Protein AF-A0A7S3W3M0-F1 (afdb_monomer_lite)

Radius of gyration: 30.71 Å; chains: 1; bounding box: 66×47×76 Å

InterPro domains:
  IPR015590 Aldehyde dehydrogenase domain [PF00171] (8-107)
  IPR016161 Aldehyde/histidinol dehydrogenase [SSF53720] (7-113)
  IPR016162 Aldehyde dehydrogenase, N-terminal [G3DSA:3.40.605.10] (88-100)
  IPR016163 Aldehyde dehydrogenase, C-terminal [G3DSA:3.40.309.10] (8-87)

Sequence (181 aa):
LNSALLKTRLLRDEVFGPVITIIPFDDDNELVRIANNCDFALGANIFGSPPHVRAVGKRIASGFLSHNDFATTYLCQSLPMGGVKMSGFGKFAGIEGLRALCVTKAVVEDLPAWYLNMNTFIRTSIPPPICYPLSDSAFSFVRGTLRLFHGYSWADRFTGISDLLSAIASPKRKQAEKKLQ

Foldseek 3Di:
DDPVVLPDCVQAPDPPDPDDDDDDDDDLVRVLVSQQSHQWAQEEEEEDDPVVCVVSVVSHQHQYYYYNDDCVLVVPQQHWGFTDGVRDDQTDGHPRNVVVPDDDDDDDDDDDPVVVPDPPPDDPPDPPCCPPVHFPLVVLLVCLVCQLPPNPDPVSNVVSVVSNVVSNVDDGDPDPPDDDD

pLDDT: mean 84.78, std 14.46, range [36.22, 98.06]

Organism: NCBI:txid141414

Secondary structure (DSSP, 8-state):
--TTGGGSGGGTS---SS-------SSHHHHHHHHHTSSEESEEEE-S-HHHHHHHHTTS--SEEEESSSSHHHH-TTS-B--EETT-S--BSHHHHHHHTS-------PPPTTTTT---S------TTTSSSPPTTHHHHHHHHHHHHH-SSHHHHHHHHHHHHHHHHSPPP-----S--

Structure (mmCIF, N/CA/C/O backbone):
data_AF-A0A7S3W3M0-F1
#
_entry.id   AF-A0A7S3W3M0-F1
#
loop_
_atom_site.group_PDB
_atom_site.id
_atom_site.type_symbol
_atom_site.label_atom_id
_atom_site.label_alt_id
_atom_site.label_comp_id
_atom_site.label_asym_id
_atom_site.label_entity_id
_atom_site.label_seq_id
_atom_site.pdbx_PDB_ins_code
_atom_site.Cartn_x
_atom_site.Cartn_y
_atom_site.Cartn_z
_atom_site.occupancy
_atom_site.B_iso_or_equiv
_atom_site.auth_seq_id
_atom_site.auth_comp_id
_atom_site.auth_asym_id
_atom_site.auth_atom_id
_atom_site.pdbx_PDB_model_num
ATOM 1 N N . LEU A 1 1 ? -14.406 -13.695 18.024 1.00 61.22 1 LEU A N 1
ATOM 2 C CA . LEU A 1 1 ? -15.613 -13.550 17.154 1.00 61.22 1 LEU A CA 1
ATOM 3 C C . LEU A 1 1 ? -16.008 -14.803 16.368 1.00 61.22 1 LEU A C 1
ATOM 5 O O . LEU A 1 1 ? -15.156 -15.479 15.802 1.00 61.22 1 LEU A O 1
ATOM 9 N N . ASN A 1 2 ? -17.322 -15.023 16.205 1.00 71.19 2 ASN A N 1
ATOM 10 C CA . ASN A 1 2 ? -17.880 -16.039 15.301 1.00 71.19 2 ASN A CA 1
ATOM 11 C C . ASN A 1 2 ? -17.583 -15.731 13.822 1.00 71.19 2 ASN A C 1
ATOM 13 O O . ASN A 1 2 ? -17.846 -14.630 13.338 1.00 71.19 2 ASN A O 1
ATOM 17 N N . SER A 1 3 ? -17.128 -16.742 13.076 1.00 69.56 3 SER A N 1
ATOM 18 C CA . SER A 1 3 ? -16.835 -16.653 11.634 1.00 69.56 3 SER A CA 1
ATOM 19 C C . SER A 1 3 ? -18.038 -16.228 10.781 1.00 69.56 3 SER A C 1
ATOM 21 O O . SER A 1 3 ? -17.860 -15.678 9.697 1.00 69.56 3 SER A O 1
ATOM 23 N N . ALA A 1 4 ? -19.260 -16.447 11.276 1.00 75.00 4 ALA A N 1
ATOM 24 C CA . ALA A 1 4 ? -20.494 -16.012 10.634 1.00 75.00 4 ALA A CA 1
ATOM 25 C C . ALA A 1 4 ? -20.634 -14.479 10.596 1.00 75.00 4 ALA A C 1
ATOM 27 O O . ALA A 1 4 ? -21.018 -13.941 9.562 1.00 75.00 4 ALA A O 1
ATOM 28 N N . LEU A 1 5 ? -20.250 -13.765 11.666 1.00 79.50 5 LEU A N 1
ATOM 29 C CA . LEU A 1 5 ? -20.330 -12.297 11.706 1.00 79.50 5 LEU A CA 1
ATOM 30 C C . LEU A 1 5 ? -19.404 -11.661 10.665 1.00 79.50 5 LEU A C 1
ATOM 32 O O . LEU A 1 5 ? -19.830 -10.770 9.938 1.00 79.50 5 LEU A O 1
ATOM 36 N N . LEU A 1 6 ? -18.187 -12.189 10.507 1.00 79.69 6 LEU A N 1
ATOM 37 C CA . LEU A 1 6 ? -17.207 -11.735 9.506 1.00 79.69 6 LEU A CA 1
ATOM 38 C C . LEU A 1 6 ? -17.645 -11.954 8.045 1.00 79.69 6 LEU A C 1
ATOM 40 O O . LEU A 1 6 ? -17.026 -11.415 7.124 1.00 79.69 6 LEU A O 1
ATOM 44 N N . LYS A 1 7 ? -18.692 -12.756 7.819 1.00 82.31 7 LYS A N 1
ATOM 45 C CA . LYS A 1 7 ? -19.291 -12.987 6.496 1.00 82.31 7 LYS A CA 1
ATOM 46 C C . LYS A 1 7 ? -20.479 -12.068 6.206 1.00 82.31 7 LYS A C 1
ATOM 48 O O . LYS A 1 7 ? -20.991 -12.090 5.091 1.00 82.31 7 LYS A O 1
ATOM 53 N N . THR A 1 8 ? -20.925 -11.277 7.179 1.00 87.00 8 THR A N 1
ATOM 54 C CA . THR A 1 8 ? -22.069 -10.375 7.007 1.00 87.00 8 THR A CA 1
ATOM 55 C C . THR A 1 8 ? -21.727 -9.265 6.016 1.00 87.00 8 THR A C 1
ATOM 57 O O . THR A 1 8 ? -20.637 -8.697 6.075 1.00 87.00 8 THR A O 1
ATOM 60 N N . ARG A 1 9 ? -22.675 -8.911 5.138 1.00 87.00 9 ARG A N 1
ATOM 61 C CA . ARG A 1 9 ? -22.491 -7.858 4.122 1.00 87.00 9 ARG A CA 1
ATOM 62 C C . ARG A 1 9 ? -22.089 -6.512 4.716 1.00 87.00 9 ARG A C 1
ATOM 64 O O . ARG A 1 9 ? -21.231 -5.851 4.159 1.00 87.00 9 ARG A O 1
ATOM 71 N N . LEU A 1 10 ? -22.625 -6.160 5.886 1.00 87.44 10 LEU A N 1
ATOM 72 C CA . LEU A 1 10 ? -22.320 -4.899 6.571 1.00 87.44 10 LEU A CA 1
ATOM 73 C C . LEU A 1 10 ? -20.824 -4.723 6.909 1.00 87.44 10 LEU A C 1
ATOM 75 O O . LEU A 1 10 ? -20.370 -3.600 7.076 1.00 87.44 10 LEU A O 1
ATOM 79 N N . LEU A 1 11 ? -20.063 -5.820 7.022 1.00 85.94 11 LEU A N 1
ATOM 80 C CA . LEU A 1 11 ? -18.625 -5.788 7.322 1.00 85.94 11 LEU A CA 1
ATOM 81 C C . LEU A 1 11 ? -17.727 -5.897 6.083 1.00 85.94 11 LEU A C 1
ATOM 83 O O . LEU A 1 11 ? -16.506 -5.851 6.217 1.00 85.94 11 LEU A O 1
ATOM 87 N N . ARG A 1 12 ? -18.313 -6.107 4.902 1.00 83.31 12 ARG A N 1
ATOM 88 C CA . ARG A 1 12 ? -17.593 -6.321 3.636 1.00 83.31 12 ARG A CA 1
ATOM 89 C C . ARG A 1 12 ? -17.888 -5.232 2.614 1.00 83.31 12 ARG A C 1
ATOM 91 O O . ARG A 1 12 ? -16.982 -4.806 1.905 1.00 83.31 12 ARG A O 1
ATOM 98 N N . ASP A 1 13 ? -19.140 -4.792 2.573 1.00 85.88 13 ASP A N 1
ATOM 99 C CA . ASP A 1 13 ? -19.634 -3.768 1.666 1.00 85.88 13 ASP A CA 1
ATOM 100 C C . ASP A 1 13 ? -19.529 -2.394 2.342 1.00 85.88 13 ASP A C 1
ATOM 102 O O . ASP A 1 13 ? -19.817 -2.234 3.531 1.00 85.88 13 ASP A O 1
ATOM 106 N N . GLU A 1 14 ? -19.146 -1.382 1.571 1.00 86.56 14 GLU A N 1
ATOM 107 C CA . GLU A 1 14 ? -19.128 -0.002 2.042 1.00 86.56 14 GLU A CA 1
ATOM 108 C C . GLU A 1 14 ? -20.554 0.556 2.121 1.00 86.56 14 GLU A C 1
ATOM 110 O O . GLU A 1 14 ? -21.312 0.506 1.152 1.00 86.56 14 GLU A O 1
ATOM 115 N N . VAL A 1 15 ? -20.933 1.082 3.290 1.00 90.56 15 VAL A N 1
ATOM 116 C CA . VAL A 1 15 ? -22.316 1.516 3.539 1.00 90.56 15 VAL A CA 1
ATOM 117 C C . VAL A 1 15 ? -22.616 2.895 2.937 1.00 90.56 15 VAL A C 1
ATOM 119 O O . VAL A 1 15 ? -23.763 3.150 2.583 1.00 90.56 15 VAL A O 1
ATOM 122 N N . PHE A 1 16 ? -21.616 3.785 2.826 1.00 90.88 16 PHE A N 1
ATOM 123 C CA . PHE A 1 16 ? -21.766 5.172 2.333 1.00 90.88 16 PHE A CA 1
ATOM 124 C C . PHE A 1 16 ? -22.977 5.931 2.913 1.00 90.88 16 PHE A C 1
ATOM 126 O O . PHE A 1 16 ? -23.597 6.771 2.263 1.00 90.88 16 PHE A O 1
ATOM 133 N N . GLY A 1 17 ? -23.315 5.638 4.166 1.00 92.19 17 GLY A N 1
ATOM 134 C CA . GLY A 1 17 ? -24.466 6.197 4.858 1.00 92.19 17 GLY A CA 1
ATOM 135 C C . GLY A 1 17 ? -24.161 6.422 6.335 1.00 92.19 17 GLY A C 1
ATOM 136 O O . GLY A 1 17 ? -23.092 6.036 6.810 1.00 92.19 17 GLY A O 1
ATOM 137 N N . PRO A 1 18 ? -25.089 7.035 7.084 1.00 94.94 18 PRO A N 1
ATOM 138 C CA . PRO A 1 18 ? -24.901 7.383 8.491 1.00 94.94 18 PRO A CA 1
ATOM 139 C C . PRO A 1 18 ? -25.051 6.153 9.408 1.00 94.94 18 PRO A C 1
ATOM 141 O O . PRO A 1 18 ? -25.860 6.139 10.331 1.00 94.94 18 PRO A O 1
ATOM 144 N N . VAL A 1 19 ? -24.294 5.091 9.130 1.00 92.62 19 VAL A N 1
ATOM 145 C CA . VAL A 1 19 ? -24.316 3.820 9.858 1.00 92.62 19 VAL A CA 1
ATOM 146 C C . VAL A 1 19 ? -22.897 3.488 10.302 1.00 92.62 19 VAL A C 1
ATOM 148 O O . VAL A 1 19 ? -21.986 3.403 9.482 1.00 92.62 19 VAL A O 1
ATOM 151 N N . ILE A 1 20 ? -22.716 3.266 11.603 1.00 91.75 20 ILE A N 1
ATOM 152 C CA . ILE A 1 20 ? -21.448 2.836 12.201 1.00 91.75 20 ILE A CA 1
ATOM 153 C C . ILE A 1 20 ? -21.679 1.490 12.882 1.00 91.75 20 ILE A C 1
ATOM 155 O O . ILE A 1 20 ? -22.645 1.325 13.625 1.00 91.75 20 ILE A O 1
ATOM 159 N N . THR A 1 21 ? -20.782 0.534 12.642 1.00 90.81 21 THR A N 1
ATOM 160 C CA . THR A 1 21 ? -20.809 -0.776 13.306 1.00 90.81 21 THR A CA 1
ATOM 161 C C . THR A 1 21 ? -19.735 -0.830 14.381 1.00 90.81 21 THR A C 1
ATOM 163 O O . THR A 1 21 ? -18.589 -0.462 14.133 1.00 90.81 21 THR A O 1
ATOM 166 N N . ILE A 1 22 ? -20.095 -1.323 15.566 1.00 92.44 22 ILE A N 1
ATOM 167 C CA . ILE A 1 22 ? -19.161 -1.553 16.670 1.00 92.44 22 ILE A CA 1
ATOM 168 C C . ILE A 1 22 ? -18.941 -3.057 16.793 1.00 92.44 22 ILE A C 1
ATOM 170 O O . ILE A 1 22 ? -19.897 -3.821 16.923 1.00 92.44 22 ILE A O 1
ATOM 174 N N . ILE A 1 23 ? -17.679 -3.474 16.739 1.00 91.88 23 ILE A N 1
ATOM 175 C CA . ILE A 1 23 ? -17.282 -4.880 16.787 1.00 91.88 23 ILE A CA 1
ATOM 176 C C . ILE A 1 23 ? -16.286 -5.039 17.939 1.00 91.88 23 ILE A C 1
ATOM 178 O O . ILE A 1 23 ? -15.198 -4.465 17.859 1.00 91.88 23 ILE A O 1
ATOM 182 N N . PRO A 1 24 ? -16.630 -5.773 19.011 1.00 93.00 24 PRO A N 1
ATOM 183 C CA . PRO A 1 24 ? -15.674 -6.063 20.073 1.00 93.00 24 PRO A CA 1
ATOM 184 C C . PRO A 1 24 ? -14.580 -6.994 19.544 1.00 93.00 24 PRO A C 1
ATOM 186 O O . PRO A 1 24 ? -14.836 -7.782 18.641 1.00 93.00 24 PRO A O 1
ATOM 189 N N . PHE A 1 25 ? -13.384 -6.929 20.111 1.00 93.06 25 PHE A N 1
ATOM 190 C CA . PHE A 1 25 ? -12.269 -7.828 19.813 1.00 93.06 25 PHE A CA 1
ATOM 191 C C . PHE A 1 25 ? -11.544 -8.156 21.118 1.00 93.06 25 PHE A C 1
ATOM 193 O O . PHE A 1 25 ? -11.521 -7.324 22.025 1.00 93.06 25 PHE A O 1
ATOM 200 N N . ASP A 1 26 ? -10.953 -9.344 21.201 1.00 94.81 26 ASP A N 1
ATOM 201 C CA . ASP A 1 26 ? -10.296 -9.807 22.429 1.00 94.81 26 ASP A CA 1
ATOM 202 C C . ASP A 1 26 ? -8.801 -9.440 22.469 1.00 94.81 26 ASP A C 1
ATOM 204 O O . ASP A 1 26 ? -8.237 -9.185 23.534 1.00 94.81 26 ASP A O 1
ATOM 208 N N . ASP A 1 27 ? -8.149 -9.385 21.302 1.00 96.00 27 ASP A N 1
ATOM 209 C CA . ASP A 1 27 ? -6.720 -9.097 21.173 1.00 96.00 27 ASP A CA 1
ATOM 210 C C . ASP A 1 27 ? -6.356 -8.403 19.844 1.00 96.00 27 ASP A C 1
ATOM 212 O O . ASP A 1 27 ? -7.149 -8.333 18.899 1.00 96.00 27 ASP A O 1
ATOM 216 N N . ASP A 1 28 ? -5.120 -7.900 19.751 1.00 96.75 28 ASP A N 1
ATOM 217 C CA . ASP A 1 28 ? -4.618 -7.182 18.573 1.00 96.75 28 ASP A CA 1
ATOM 218 C C . ASP A 1 28 ? -4.567 -8.044 17.298 1.00 96.75 28 ASP A C 1
ATOM 220 O O . ASP A 1 28 ? -4.680 -7.518 16.189 1.00 96.75 28 ASP A O 1
ATOM 224 N N . ASN A 1 29 ? -4.357 -9.361 17.405 1.00 96.44 29 ASN A N 1
ATOM 225 C CA . ASN A 1 29 ? -4.376 -10.255 16.243 1.00 96.44 29 ASN A CA 1
ATOM 226 C C . ASN A 1 29 ? -5.789 -10.397 15.694 1.00 96.44 29 ASN A C 1
ATOM 228 O O . ASN A 1 29 ? -5.980 -10.369 14.475 1.00 96.44 29 ASN A O 1
ATOM 232 N N . GLU A 1 30 ? -6.771 -10.531 16.580 1.00 94.62 30 GLU A N 1
ATOM 233 C CA . GLU A 1 30 ? -8.170 -10.529 16.192 1.00 94.62 30 GLU A CA 1
ATOM 234 C C . GLU A 1 30 ? -8.573 -9.188 15.568 1.00 94.62 30 GLU A C 1
ATOM 236 O O . GLU A 1 30 ? -9.149 -9.197 14.480 1.00 94.62 30 GLU A O 1
ATOM 241 N N . LEU A 1 31 ? -8.205 -8.055 16.173 1.00 94.50 31 LEU A N 1
ATOM 242 C CA . LEU A 1 31 ? -8.460 -6.725 15.611 1.00 94.50 31 LEU A CA 1
ATOM 243 C C . LEU A 1 31 ? -7.901 -6.587 14.191 1.00 94.50 31 LEU A C 1
ATOM 245 O O . LEU A 1 31 ? -8.621 -6.193 13.273 1.00 94.50 31 LEU A O 1
ATOM 249 N N . VAL A 1 32 ? -6.635 -6.961 13.985 1.00 95.94 32 VAL A N 1
ATOM 250 C CA . VAL A 1 32 ? -5.989 -6.887 12.667 1.00 95.94 32 VAL A CA 1
ATOM 251 C C . VAL A 1 32 ? -6.697 -7.792 11.661 1.00 95.94 32 VAL A C 1
ATOM 253 O O . VAL A 1 32 ? -6.897 -7.397 10.513 1.00 95.94 32 VAL A O 1
ATOM 256 N N . ARG A 1 33 ? -7.118 -8.992 12.078 1.00 93.31 33 ARG A N 1
ATOM 257 C CA . ARG A 1 33 ? -7.880 -9.913 11.227 1.00 93.31 33 ARG A CA 1
ATOM 258 C C . ARG A 1 33 ? -9.227 -9.317 10.820 1.00 93.31 33 ARG A C 1
ATOM 260 O O . ARG A 1 33 ? -9.586 -9.427 9.653 1.00 93.31 33 ARG A O 1
ATOM 267 N N . ILE A 1 34 ? -9.959 -8.699 11.749 1.00 92.56 34 ILE A N 1
ATOM 268 C CA . ILE A 1 34 ? -11.249 -8.052 11.465 1.00 92.56 34 ILE A CA 1
ATOM 269 C C . ILE A 1 34 ? -11.047 -6.895 10.484 1.00 92.56 34 ILE A C 1
ATOM 271 O O . ILE A 1 34 ? -11.698 -6.859 9.444 1.00 92.56 34 ILE A O 1
ATOM 275 N N . ALA A 1 35 ? -10.117 -5.985 10.778 1.00 92.81 35 ALA A N 1
ATOM 276 C CA . ALA A 1 35 ? -9.867 -4.804 9.957 1.00 92.81 35 ALA A CA 1
ATOM 277 C C . ALA A 1 35 ? -9.413 -5.166 8.532 1.00 92.81 35 ALA A C 1
ATOM 279 O O . ALA A 1 35 ? -9.876 -4.583 7.554 1.00 92.81 35 ALA A O 1
ATOM 280 N N . ASN A 1 36 ? -8.556 -6.181 8.391 1.00 93.31 36 ASN A N 1
ATOM 281 C CA . ASN A 1 36 ? -8.052 -6.610 7.087 1.00 93.31 36 ASN A CA 1
ATOM 282 C C . ASN A 1 36 ? -9.033 -7.488 6.290 1.00 93.31 36 ASN A C 1
ATOM 284 O O . ASN A 1 36 ? -8.740 -7.766 5.126 1.00 93.31 36 ASN A O 1
ATOM 288 N N . ASN A 1 37 ? -10.167 -7.905 6.867 1.00 91.50 37 ASN A N 1
ATOM 289 C CA . ASN A 1 37 ? -11.187 -8.731 6.203 1.00 91.50 37 ASN A CA 1
ATOM 290 C C . ASN A 1 37 ? -12.099 -7.934 5.246 1.00 91.50 37 ASN A C 1
ATOM 292 O O . ASN A 1 37 ? -12.883 -8.540 4.523 1.00 91.50 37 ASN A O 1
ATOM 296 N N . CYS A 1 38 ? -12.002 -6.602 5.218 1.00 89.19 38 CYS A N 1
ATOM 297 C CA . CYS A 1 38 ? -12.679 -5.786 4.211 1.00 89.19 38 CYS A CA 1
ATOM 298 C C . CYS A 1 38 ? -11.936 -5.851 2.863 1.00 89.19 38 CYS A C 1
ATOM 300 O O . CYS A 1 38 ? -10.699 -5.772 2.822 1.00 89.19 38 CYS A O 1
ATOM 302 N N . ASP A 1 39 ? -12.677 -5.966 1.759 1.00 91.12 39 ASP A N 1
ATOM 303 C CA . ASP A 1 39 ? -12.113 -5.950 0.400 1.00 91.12 39 ASP A CA 1
ATOM 304 C C . ASP A 1 39 ? -11.614 -4.548 0.006 1.00 91.12 39 ASP A C 1
ATOM 306 O O . ASP A 1 39 ? -10.702 -4.404 -0.816 1.00 91.12 39 ASP A O 1
ATOM 310 N N . PHE A 1 40 ? -12.160 -3.513 0.647 1.00 93.06 40 PHE A N 1
ATOM 311 C CA . PHE A 1 40 ? -11.762 -2.117 0.511 1.00 93.06 40 PHE A CA 1
ATOM 312 C C . PHE A 1 40 ? -10.786 -1.711 1.623 1.00 93.06 40 PHE A C 1
ATOM 314 O O . PHE A 1 40 ?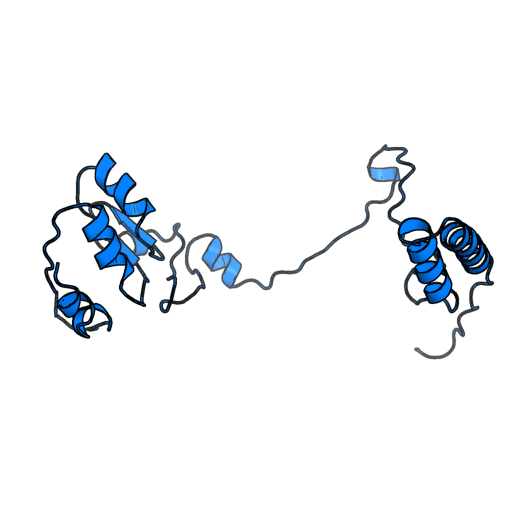 -10.842 -2.198 2.752 1.00 93.06 40 PHE A O 1
ATOM 321 N N . ALA A 1 41 ? -9.855 -0.821 1.294 1.00 94.69 41 ALA A N 1
ATOM 322 C CA . ALA A 1 41 ? -8.774 -0.382 2.168 1.00 94.69 41 ALA A CA 1
ATOM 323 C C . ALA A 1 41 ? -8.262 1.016 1.768 1.00 94.69 41 ALA A C 1
ATOM 325 O O . ALA A 1 41 ? -7.071 1.212 1.501 1.00 94.69 41 ALA A O 1
ATOM 326 N N . LEU A 1 42 ? -9.163 2.004 1.697 1.00 95.31 42 LEU A N 1
ATOM 327 C CA . LEU A 1 42 ? -8.797 3.382 1.355 1.00 95.31 42 LEU A CA 1
ATOM 328 C C . LEU A 1 42 ? -7.957 4.025 2.464 1.00 95.31 42 LEU A C 1
ATOM 330 O O . LEU A 1 42 ? -6.826 4.444 2.219 1.00 95.31 42 LEU A O 1
ATOM 334 N N . GLY A 1 43 ? -8.483 4.038 3.687 1.00 94.56 43 GLY A N 1
ATOM 335 C CA . GLY A 1 43 ? -7.794 4.567 4.854 1.00 94.56 43 GLY A CA 1
ATOM 336 C C . GLY A 1 43 ? -8.271 3.930 6.154 1.00 94.56 43 GLY A C 1
ATOM 337 O O . GLY A 1 43 ? -9.314 3.279 6.187 1.00 94.56 43 GLY A O 1
ATOM 338 N N . ALA A 1 44 ? -7.491 4.103 7.218 1.00 95.44 44 ALA A N 1
ATOM 339 C CA . ALA A 1 44 ? -7.806 3.601 8.552 1.00 95.44 44 ALA A CA 1
ATOM 340 C C . ALA A 1 44 ? -7.462 4.632 9.636 1.00 95.44 44 ALA A C 1
ATOM 342 O O . ALA A 1 44 ? -6.593 5.484 9.457 1.00 95.44 44 ALA A O 1
ATOM 343 N N . ASN A 1 45 ? -8.125 4.530 10.786 1.00 96.19 45 ASN A N 1
ATOM 344 C CA . ASN A 1 45 ? -7.838 5.346 11.963 1.00 96.19 45 ASN A CA 1
ATOM 345 C C . ASN A 1 45 ? -7.692 4.411 13.167 1.00 96.19 45 ASN A C 1
ATOM 347 O O . ASN A 1 45 ? -8.531 3.530 13.356 1.00 96.19 45 ASN A O 1
ATOM 351 N N . ILE A 1 46 ? -6.633 4.576 13.959 1.00 96.25 46 ILE A N 1
ATOM 352 C CA . ILE A 1 46 ? -6.373 3.745 15.144 1.00 96.25 46 ILE A CA 1
ATOM 353 C C . ILE A 1 46 ? -6.218 4.649 16.357 1.00 96.25 46 ILE A C 1
ATOM 355 O O . ILE A 1 46 ? -5.427 5.590 16.328 1.00 96.25 46 ILE A O 1
ATOM 359 N N . PHE A 1 47 ? -6.925 4.320 17.434 1.00 96.94 47 PHE A N 1
ATOM 360 C CA . PHE A 1 47 ? -6.880 5.045 18.698 1.00 96.94 47 PHE A CA 1
ATOM 361 C C . PHE A 1 47 ? -6.259 4.172 19.792 1.00 96.94 47 PHE A C 1
ATOM 363 O O . PHE A 1 47 ? -6.598 2.997 19.913 1.00 96.94 47 PHE A O 1
ATOM 370 N N . GLY A 1 48 ? -5.340 4.733 20.577 1.00 97.19 48 GLY A N 1
ATOM 371 C CA . GLY A 1 48 ? -4.624 4.019 21.632 1.00 97.19 48 GLY A CA 1
ATOM 372 C C . GLY A 1 48 ? -3.340 4.721 22.075 1.00 97.19 48 GLY A C 1
ATOM 373 O O . GLY A 1 48 ? -3.063 5.874 21.732 1.00 97.19 48 GLY A O 1
ATOM 374 N N . SER A 1 49 ? -2.508 4.013 22.842 1.00 98.06 49 SER A N 1
ATOM 375 C CA . SER A 1 49 ? -1.207 4.552 23.252 1.00 98.06 49 SER A CA 1
ATOM 376 C C . SER A 1 49 ? -0.244 4.653 22.054 1.00 98.06 49 SER A C 1
ATOM 378 O O . SER A 1 49 ? -0.296 3.807 21.157 1.00 98.06 49 SER A O 1
ATOM 380 N N . PRO A 1 50 ? 0.681 5.635 22.009 1.00 96.69 50 PRO A N 1
ATOM 381 C CA . PRO A 1 50 ? 1.591 5.801 20.873 1.00 96.69 50 PRO A CA 1
ATOM 382 C C . PRO A 1 50 ? 2.397 4.542 20.488 1.00 96.69 50 PRO A C 1
ATOM 384 O O . PRO A 1 50 ? 2.558 4.294 19.291 1.00 96.69 50 PRO A O 1
ATOM 387 N N . PRO A 1 51 ? 2.909 3.719 21.430 1.00 97.81 51 PRO A N 1
ATOM 388 C CA . PRO A 1 51 ? 3.556 2.453 21.079 1.00 97.81 51 PRO A CA 1
ATOM 389 C C . PRO A 1 51 ? 2.589 1.447 20.442 1.00 97.81 51 PRO A C 1
ATOM 391 O O . PRO A 1 51 ? 2.945 0.801 19.458 1.00 97.81 51 PRO A O 1
ATOM 394 N N . HIS A 1 52 ? 1.367 1.350 20.971 1.00 97.62 52 HIS A N 1
ATOM 395 C CA . HIS A 1 52 ? 0.353 0.394 20.529 1.00 97.62 52 HIS A CA 1
ATOM 396 C C . HIS A 1 52 ? -0.162 0.711 19.127 1.00 97.62 52 HIS A C 1
ATOM 398 O O . HIS A 1 52 ? -0.074 -0.140 18.244 1.00 97.62 52 HIS A O 1
ATOM 404 N N . VAL A 1 53 ? -0.577 1.956 18.873 1.00 97.75 53 VAL A N 1
ATOM 405 C CA . VAL A 1 53 ? -1.082 2.361 17.548 1.00 97.75 53 VAL A CA 1
ATOM 406 C C . VAL A 1 53 ? -0.027 2.175 16.458 1.00 97.75 53 VAL A C 1
ATOM 408 O O . VAL A 1 53 ? -0.349 1.709 15.372 1.00 97.75 53 VAL A O 1
ATOM 411 N N . ARG A 1 54 ? 1.258 2.422 16.761 1.00 97.38 54 ARG A N 1
ATOM 412 C CA . ARG A 1 54 ? 2.364 2.161 15.824 1.00 97.38 54 ARG A CA 1
ATOM 413 C C . ARG A 1 54 ? 2.581 0.672 15.560 1.00 97.38 54 ARG A C 1
ATOM 415 O O . ARG A 1 54 ? 2.931 0.311 14.438 1.00 97.38 54 ARG A O 1
ATOM 422 N N . ALA A 1 55 ? 2.433 -0.182 16.572 1.00 97.75 55 ALA A N 1
ATOM 423 C CA . ALA A 1 55 ? 2.589 -1.627 16.423 1.00 97.75 55 ALA A CA 1
ATOM 424 C C . ALA A 1 55 ? 1.438 -2.233 15.605 1.00 97.75 55 ALA A C 1
ATOM 426 O O . ALA A 1 55 ? 1.682 -2.998 14.672 1.00 97.75 55 ALA A O 1
ATOM 427 N N . VAL A 1 56 ? 0.198 -1.840 15.907 1.00 98.00 56 VAL A N 1
ATOM 428 C CA . VAL A 1 56 ? -1.002 -2.291 15.192 1.00 98.00 56 VAL A CA 1
ATOM 429 C C . VAL A 1 56 ? -1.059 -1.704 13.782 1.00 98.00 56 VAL A C 1
ATOM 431 O O . VAL A 1 56 ? -1.279 -2.445 12.830 1.00 98.00 56 VAL A O 1
ATOM 434 N N . GLY A 1 57 ? -0.786 -0.407 13.613 1.00 97.19 57 GLY A N 1
ATOM 435 C CA . GLY A 1 57 ? -0.878 0.296 12.329 1.00 97.19 57 GLY A CA 1
ATOM 436 C C . GLY A 1 57 ? -0.008 -0.300 11.226 1.00 97.19 57 GLY A C 1
ATOM 437 O O . GLY A 1 57 ? -0.443 -0.373 10.083 1.00 97.19 57 GLY A O 1
ATOM 438 N N . LYS A 1 58 ? 1.167 -0.847 11.564 1.00 97.25 58 LYS A N 1
ATOM 439 C CA . LYS A 1 58 ? 2.027 -1.576 10.609 1.00 97.25 58 LYS A CA 1
ATOM 440 C C . LYS A 1 58 ? 1.386 -2.840 10.029 1.00 97.25 58 LYS A C 1
ATOM 442 O O . LYS A 1 58 ? 1.855 -3.348 9.016 1.00 97.25 58 LYS A O 1
ATOM 447 N N . ARG A 1 59 ? 0.374 -3.387 10.702 1.00 97.81 59 ARG A N 1
ATOM 448 C CA . ARG A 1 59 ? -0.286 -4.652 10.356 1.00 97.81 59 ARG A CA 1
ATOM 449 C C . ARG A 1 59 ? -1.612 -4.435 9.626 1.00 97.81 59 ARG A C 1
ATOM 451 O O . ARG A 1 59 ? -2.170 -5.396 9.098 1.00 97.81 59 ARG A O 1
ATOM 458 N N . ILE A 1 60 ? -2.123 -3.204 9.606 1.00 97.19 60 ILE A N 1
ATOM 459 C CA . ILE A 1 60 ? -3.364 -2.844 8.921 1.00 97.19 60 ILE A CA 1
ATOM 460 C C . ILE A 1 60 ? -3.070 -2.557 7.449 1.00 97.19 60 ILE A C 1
ATOM 462 O O . ILE A 1 60 ? -2.225 -1.731 7.112 1.00 97.19 60 ILE A O 1
ATOM 466 N N . ALA A 1 61 ? -3.783 -3.244 6.562 1.00 95.56 61 ALA A N 1
ATOM 467 C CA . ALA A 1 61 ? -3.751 -2.984 5.134 1.00 95.56 61 ALA A CA 1
ATOM 468 C C . ALA A 1 61 ? -4.656 -1.784 4.830 1.00 95.56 61 ALA A C 1
ATOM 470 O O . ALA A 1 61 ? -5.874 -1.926 4.755 1.00 95.56 61 ALA A O 1
ATOM 471 N N . SER A 1 62 ? -4.055 -0.610 4.654 1.00 95.56 62 SER A N 1
ATOM 472 C CA . SER A 1 62 ? -4.751 0.635 4.313 1.00 95.56 62 SER A CA 1
ATOM 473 C C . SER A 1 62 ? -3.881 1.521 3.432 1.00 95.56 62 SER A C 1
ATOM 475 O O . SER A 1 62 ? -2.659 1.511 3.561 1.00 95.56 62 SER A O 1
ATOM 477 N N . GLY A 1 63 ? -4.510 2.317 2.571 1.00 95.00 63 GLY A N 1
ATOM 478 C CA . GLY A 1 63 ? -3.825 3.295 1.734 1.00 95.00 63 GLY A CA 1
ATOM 479 C C . GLY A 1 63 ? -3.124 4.409 2.514 1.00 95.00 63 GLY A C 1
ATOM 480 O O . GLY A 1 63 ? -1.966 4.716 2.243 1.00 95.00 63 GLY A O 1
ATOM 481 N N . PHE A 1 64 ? -3.813 4.973 3.503 1.00 94.50 64 PHE A N 1
ATOM 482 C CA . PHE A 1 64 ? -3.277 5.931 4.469 1.00 94.50 64 PHE A CA 1
ATOM 483 C C . PHE A 1 64 ? -3.865 5.668 5.858 1.00 94.50 64 PHE A C 1
ATOM 485 O O . PHE A 1 64 ? -4.925 5.056 5.988 1.00 94.50 64 PHE A O 1
ATOM 492 N N . LEU A 1 65 ? -3.180 6.119 6.908 1.00 95.62 65 LEU A N 1
ATOM 493 C CA . LEU A 1 65 ? -3.564 5.810 8.282 1.00 95.62 65 LEU A CA 1
ATOM 494 C C . LEU A 1 65 ? -3.358 7.012 9.206 1.00 95.62 65 LEU A C 1
ATOM 496 O O . LEU A 1 65 ? -2.335 7.687 9.111 1.00 95.62 65 LEU A O 1
ATOM 500 N N . SER A 1 66 ? -4.324 7.283 10.086 1.00 96.25 66 SER A N 1
ATOM 501 C CA . SER A 1 66 ? -4.197 8.267 11.173 1.00 96.25 66 SER A CA 1
ATOM 502 C C . SER A 1 66 ? -4.110 7.571 12.532 1.00 96.25 66 SER A C 1
ATOM 504 O O . SER A 1 66 ? -4.847 6.626 12.816 1.00 96.25 66 SER A O 1
ATOM 506 N N . HIS A 1 67 ? -3.203 8.043 13.385 1.00 96.31 67 HIS A N 1
ATOM 507 C CA . HIS A 1 67 ? -3.118 7.625 14.783 1.00 96.31 67 HIS A CA 1
ATOM 508 C C . HIS A 1 67 ? -3.764 8.686 15.670 1.00 96.31 67 HIS A C 1
ATOM 510 O O . HIS A 1 67 ? -3.377 9.848 15.589 1.00 96.31 67 HIS A O 1
ATOM 516 N N . ASN A 1 68 ? -4.669 8.273 16.556 1.00 95.81 68 ASN A N 1
ATOM 517 C CA . ASN A 1 68 ? -5.351 9.132 17.527 1.00 95.81 68 ASN A CA 1
ATOM 518 C C . ASN A 1 68 ? -6.064 10.343 16.910 1.00 95.81 68 ASN A C 1
ATOM 520 O O . ASN A 1 68 ? -6.218 11.369 17.566 1.00 95.81 68 ASN A O 1
ATOM 524 N N . ASP A 1 69 ? -6.498 10.212 15.661 1.00 95.44 69 ASP A N 1
ATOM 525 C CA . ASP A 1 69 ? -7.214 11.248 14.934 1.00 95.44 69 ASP A CA 1
ATOM 526 C C . ASP A 1 69 ? -8.063 10.615 13.824 1.00 95.44 69 ASP A C 1
ATOM 528 O O . ASP A 1 69 ? -7.870 9.444 13.480 1.00 95.44 69 ASP A O 1
ATOM 532 N N . PHE A 1 70 ? -9.003 11.374 13.269 1.00 92.94 70 PHE A N 1
ATOM 533 C CA . PHE A 1 70 ? -9.907 10.913 12.224 1.00 92.94 70 PHE A CA 1
ATOM 534 C C . PHE A 1 70 ? -9.676 11.671 10.921 1.00 92.94 70 PHE A C 1
ATOM 536 O O . PHE A 1 70 ? -9.921 12.869 10.830 1.00 92.94 70 PHE A O 1
ATOM 543 N N . ALA A 1 71 ? -9.248 10.945 9.887 1.00 86.25 71 ALA A N 1
ATOM 544 C CA . ALA A 1 71 ? -9.077 11.461 8.528 1.00 86.25 71 ALA A CA 1
ATOM 545 C C . ALA A 1 71 ? -8.105 12.652 8.385 1.00 86.25 71 ALA A C 1
ATOM 547 O O . ALA A 1 71 ? -7.999 13.216 7.300 1.00 86.25 71 ALA A O 1
ATOM 548 N N . THR A 1 72 ? -7.320 12.998 9.408 1.00 91.31 72 THR A N 1
ATOM 549 C CA . THR A 1 72 ? -6.345 14.102 9.348 1.00 91.31 72 THR A CA 1
ATOM 550 C C . THR A 1 72 ? -5.250 13.872 8.314 1.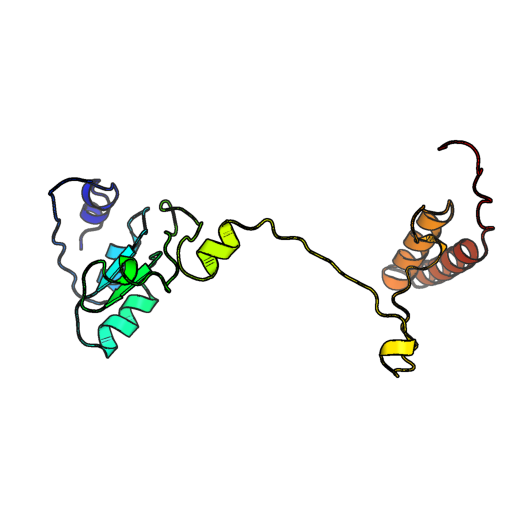00 91.31 72 THR A C 1
ATOM 552 O O . THR A 1 72 ? -4.771 14.831 7.711 1.00 91.31 72 THR A O 1
ATOM 555 N N . THR A 1 73 ? -4.922 12.613 7.992 1.00 91.56 73 THR A N 1
ATOM 556 C CA . THR A 1 73 ? -4.053 12.296 6.845 1.00 91.56 73 THR A CA 1
ATOM 557 C C . THR A 1 73 ? -4.559 12.895 5.531 1.00 91.56 73 THR A C 1
ATOM 559 O O . THR A 1 73 ? -3.732 13.230 4.691 1.00 91.56 73 THR A O 1
ATOM 562 N N . TYR A 1 74 ? -5.875 13.095 5.366 1.00 87.62 74 TYR A N 1
ATOM 563 C CA . TYR A 1 74 ? -6.450 13.769 4.196 1.00 87.62 74 TYR A CA 1
ATOM 564 C C . TYR A 1 74 ? -6.118 15.265 4.139 1.00 87.62 74 TYR A C 1
ATOM 566 O O . TYR A 1 74 ? -5.998 15.850 3.065 1.00 87.62 74 TYR A O 1
ATOM 574 N N . LEU A 1 75 ? -5.943 15.904 5.295 1.00 90.88 75 LEU A N 1
ATOM 575 C CA . LEU A 1 75 ? -5.647 17.332 5.392 1.00 90.88 75 LEU A CA 1
ATOM 576 C C . LEU A 1 75 ? -4.154 17.623 5.173 1.00 90.88 75 LEU A C 1
ATOM 578 O O . LEU A 1 75 ? -3.783 18.722 4.760 1.00 90.88 75 LEU A O 1
ATOM 582 N N . CYS A 1 76 ? -3.288 16.634 5.388 1.00 92.94 76 CYS A N 1
ATOM 583 C CA . CYS A 1 76 ? -1.849 16.747 5.181 1.00 92.94 76 CYS A CA 1
ATOM 584 C C . CYS A 1 76 ? -1.472 16.546 3.703 1.00 92.94 76 CYS A C 1
ATOM 586 O O . CYS A 1 76 ? -1.027 15.471 3.317 1.00 92.94 76 CYS A O 1
ATOM 588 N N . GLN A 1 77 ? -1.570 17.600 2.887 1.00 90.69 77 GLN A N 1
ATOM 589 C CA . GLN A 1 77 ? -1.318 17.547 1.432 1.00 90.69 77 GLN A CA 1
ATOM 590 C C . GLN A 1 77 ? 0.098 17.096 1.023 1.00 90.69 77 GLN A C 1
ATOM 592 O O . GLN A 1 77 ? 0.324 16.731 -0.129 1.00 90.69 77 GLN A O 1
ATOM 597 N N . SER A 1 78 ? 1.056 17.108 1.952 1.00 94.00 78 SER A N 1
ATOM 598 C CA . SER A 1 78 ? 2.404 16.572 1.733 1.00 94.00 78 SER A CA 1
ATOM 599 C C . SER A 1 78 ? 2.472 15.041 1.801 1.00 94.00 78 SER A C 1
ATOM 601 O O . SER A 1 78 ? 3.487 14.474 1.405 1.00 94.00 78 SER A O 1
ATOM 603 N N . LEU A 1 79 ? 1.440 14.371 2.326 1.00 94.81 79 LEU A N 1
ATOM 604 C CA . LEU A 1 79 ? 1.368 12.915 2.416 1.00 94.81 79 LEU A CA 1
ATOM 605 C C . LEU A 1 79 ? 0.647 12.335 1.189 1.00 94.81 79 LEU A C 1
ATOM 607 O O . LEU A 1 79 ? -0.365 12.891 0.759 1.00 94.81 79 LEU A O 1
ATOM 611 N N . PRO A 1 80 ? 1.122 11.205 0.636 1.00 94.56 80 PRO A N 1
ATOM 612 C CA . PRO A 1 80 ? 0.447 10.546 -0.470 1.00 94.56 80 PRO A CA 1
ATOM 613 C C . PRO A 1 80 ? -0.886 9.947 -0.019 1.00 94.56 80 PRO A C 1
ATOM 615 O O . PRO A 1 80 ? -0.985 9.277 1.010 1.00 94.56 80 PRO A O 1
ATOM 618 N N . MET A 1 81 ? -1.904 10.127 -0.846 1.00 93.69 81 MET A N 1
ATOM 619 C CA . MET A 1 81 ? -3.256 9.643 -0.628 1.00 93.69 81 MET A CA 1
ATOM 620 C C . MET A 1 81 ? -3.682 8.686 -1.725 1.00 93.69 81 MET A C 1
ATOM 622 O O . MET A 1 81 ? -3.577 8.979 -2.907 1.00 93.69 81 MET A O 1
ATOM 626 N N . GLY A 1 82 ? -4.225 7.541 -1.348 1.00 94.19 82 GLY A N 1
ATOM 627 C CA . GLY A 1 82 ? -4.810 6.597 -2.292 1.00 94.19 82 GLY A CA 1
ATOM 628 C C . GLY A 1 82 ? -4.886 5.219 -1.674 1.00 94.19 82 GLY A C 1
ATOM 629 O O . GLY A 1 82 ? -4.087 4.901 -0.793 1.00 94.19 82 GLY A O 1
ATOM 630 N N . GLY A 1 83 ? -5.845 4.412 -2.112 1.00 94.75 83 GLY A N 1
ATOM 631 C CA . GLY A 1 83 ? -6.153 3.131 -1.490 1.00 94.75 83 GLY A CA 1
ATOM 632 C C . GLY A 1 83 ? -5.167 2.011 -1.808 1.00 94.75 83 GLY A C 1
ATOM 633 O O . GLY A 1 83 ? -4.141 2.201 -2.470 1.00 94.75 83 GLY A O 1
ATOM 634 N N . VAL A 1 84 ? -5.505 0.838 -1.285 1.00 95.12 84 VAL A N 1
ATOM 635 C CA . VAL A 1 84 ? -4.988 -0.474 -1.691 1.00 95.12 84 VAL A CA 1
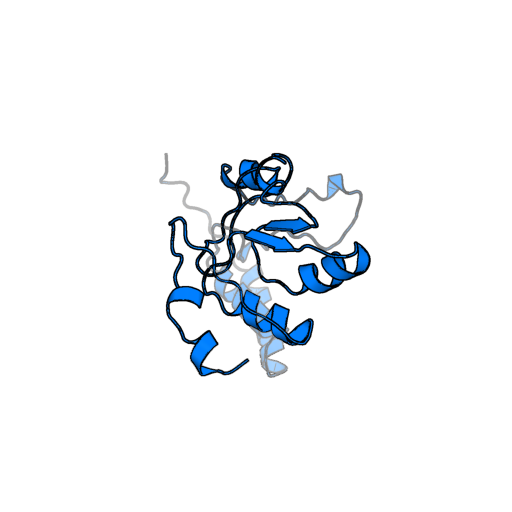ATOM 636 C C . VAL A 1 84 ? -6.173 -1.441 -1.840 1.00 95.12 84 VAL A C 1
ATOM 638 O O . VAL A 1 84 ? -7.307 -1.089 -1.503 1.00 95.12 84 VAL A O 1
ATOM 641 N N . LYS A 1 85 ? -5.933 -2.668 -2.322 1.00 93.88 85 LYS A N 1
ATOM 642 C CA . LYS A 1 85 ? -6.984 -3.661 -2.628 1.00 93.88 85 LYS A CA 1
ATOM 643 C C . LYS A 1 85 ? -8.013 -3.102 -3.630 1.00 93.88 85 LYS A C 1
ATOM 645 O O . LYS A 1 85 ? -7.628 -2.482 -4.618 1.00 93.88 85 LYS A O 1
ATOM 650 N N . MET A 1 86 ? -9.310 -3.289 -3.374 1.00 94.50 86 MET A N 1
ATOM 651 C CA . MET A 1 86 ? -10.389 -2.773 -4.218 1.00 94.50 86 MET A CA 1
ATOM 652 C C . MET A 1 86 ? -10.558 -1.249 -4.120 1.00 94.50 86 MET A C 1
ATOM 654 O O . MET A 1 86 ? -11.295 -0.675 -4.912 1.00 94.50 86 MET A O 1
ATOM 658 N N . SER A 1 87 ? -9.846 -0.564 -3.213 1.00 95.06 87 SER A N 1
ATOM 659 C CA . SER A 1 87 ? -9.838 0.908 -3.131 1.00 95.06 87 SER A CA 1
ATOM 660 C C . SER A 1 87 ? -8.868 1.580 -4.114 1.00 95.06 87 SER A C 1
ATOM 662 O O . SER A 1 87 ? -8.640 2.786 -4.024 1.00 95.06 87 SER A O 1
ATOM 664 N N . GLY A 1 88 ? -8.290 0.816 -5.044 1.00 94.69 88 GLY A N 1
ATOM 665 C CA . GLY A 1 88 ? -7.405 1.313 -6.095 1.00 94.69 88 GLY A CA 1
ATOM 666 C C . GLY A 1 88 ? -5.918 1.199 -5.757 1.00 94.69 88 GLY A C 1
ATOM 667 O O . GLY A 1 88 ? -5.532 0.692 -4.707 1.00 94.69 88 GLY A O 1
ATOM 668 N N . PHE A 1 89 ? -5.078 1.653 -6.690 1.00 91.62 89 PHE A N 1
ATOM 669 C CA . PHE A 1 89 ? -3.613 1.554 -6.602 1.00 91.62 89 PHE A CA 1
ATOM 670 C C . PHE A 1 89 ? -2.896 2.906 -6.733 1.00 91.62 89 PHE A C 1
ATOM 672 O O . PHE A 1 89 ? -1.806 3.079 -6.188 1.00 91.62 89 PHE A O 1
ATOM 679 N N . GLY A 1 90 ? -3.487 3.860 -7.458 1.00 92.44 90 GLY A N 1
ATOM 680 C CA . GLY A 1 90 ? -2.900 5.179 -7.683 1.00 92.44 90 GLY A CA 1
ATOM 681 C C . GLY A 1 90 ? -2.807 5.999 -6.398 1.00 92.44 90 GLY A C 1
ATOM 682 O O . GLY A 1 90 ? -3.606 5.814 -5.478 1.00 92.44 90 GLY A O 1
ATOM 683 N N . LYS A 1 91 ? -1.833 6.912 -6.352 1.00 93.50 91 LYS A N 1
ATOM 684 C CA . LYS A 1 91 ? -1.693 7.910 -5.287 1.00 93.50 91 LYS A CA 1
ATOM 685 C C . LYS A 1 91 ? -1.841 9.315 -5.872 1.00 93.50 91 LYS A C 1
ATOM 687 O O . LYS A 1 91 ? -1.321 9.588 -6.950 1.00 93.50 91 LYS A O 1
ATOM 692 N N . PHE A 1 92 ? -2.538 10.185 -5.156 1.00 91.38 92 PHE A N 1
ATOM 693 C CA . PHE A 1 92 ? -2.611 11.628 -5.370 1.00 91.38 92 PHE A CA 1
ATOM 694 C C . PHE A 1 92 ? -2.061 12.349 -4.128 1.00 91.38 92 PHE A C 1
ATOM 696 O O . PHE A 1 92 ? -1.788 11.698 -3.123 1.00 91.38 92 PHE A O 1
ATOM 703 N N . ALA A 1 93 ? -1.892 13.673 -4.190 1.00 93.88 93 ALA A N 1
ATOM 704 C CA . ALA A 1 93 ? -1.196 14.466 -3.167 1.00 93.88 93 ALA A CA 1
ATOM 705 C C . ALA A 1 93 ? 0.275 14.046 -2.942 1.00 93.88 93 ALA A C 1
ATOM 707 O O . ALA A 1 93 ? 0.759 13.053 -3.493 1.00 93.88 93 ALA A O 1
ATOM 708 N N . GLY A 1 94 ? 1.024 14.855 -2.195 1.00 93.31 94 GLY A N 1
ATOM 709 C CA . GLY A 1 94 ? 2.463 14.673 -2.030 1.00 93.31 94 GLY A CA 1
ATOM 710 C C . GLY A 1 94 ? 3.249 14.735 -3.347 1.00 93.31 94 GLY A C 1
ATOM 711 O O . GLY A 1 94 ? 2.770 15.188 -4.393 1.00 93.31 94 GLY A O 1
ATOM 712 N N . ILE A 1 95 ? 4.492 14.260 -3.300 1.00 94.81 95 ILE A N 1
ATOM 713 C CA . ILE A 1 95 ? 5.354 14.165 -4.486 1.00 94.81 95 ILE A CA 1
ATOM 714 C C . ILE A 1 95 ? 4.892 13.040 -5.422 1.00 94.81 95 ILE A C 1
ATOM 716 O O . ILE A 1 95 ? 5.066 13.112 -6.639 1.00 94.81 95 ILE A O 1
ATOM 720 N N . GLU A 1 96 ? 4.282 12.004 -4.856 1.00 94.25 96 GLU A N 1
ATOM 721 C CA . GLU A 1 96 ? 3.732 10.848 -5.548 1.00 94.25 96 GLU A CA 1
ATOM 722 C C . GLU A 1 96 ? 2.586 11.258 -6.472 1.00 94.25 96 GLU A C 1
ATOM 724 O O . GLU A 1 96 ? 2.572 10.860 -7.634 1.00 94.25 96 GLU A O 1
ATOM 729 N N . GLY A 1 97 ? 1.671 12.103 -5.990 1.00 93.50 97 GLY A N 1
ATOM 730 C CA . GLY A 1 97 ? 0.554 12.610 -6.776 1.00 93.50 97 GLY A CA 1
ATOM 731 C C . GLY A 1 97 ? 0.993 13.491 -7.938 1.00 93.50 97 GLY A C 1
ATOM 732 O O . GLY A 1 97 ? 0.475 13.342 -9.041 1.00 93.50 97 GLY A O 1
ATOM 733 N N . LEU A 1 98 ? 1.992 14.356 -7.732 1.00 93.06 98 LEU A N 1
ATOM 734 C CA . LEU A 1 98 ? 2.550 15.155 -8.826 1.00 93.06 98 LEU A CA 1
ATOM 735 C C . LEU A 1 98 ? 3.194 14.258 -9.892 1.00 93.06 98 LEU A C 1
ATOM 737 O O . LEU A 1 98 ? 2.957 14.444 -11.082 1.00 93.06 98 LEU A O 1
ATOM 741 N N . ARG A 1 99 ? 3.960 13.244 -9.469 1.00 94.25 99 ARG A N 1
ATOM 742 C CA . ARG A 1 99 ? 4.570 12.261 -10.377 1.00 94.25 99 ARG A CA 1
ATOM 743 C C . ARG A 1 99 ? 3.532 11.434 -11.133 1.00 94.25 99 ARG A C 1
ATOM 745 O O . ARG A 1 99 ? 3.779 11.098 -12.286 1.00 94.25 99 ARG A O 1
ATOM 752 N N . ALA A 1 100 ? 2.382 11.138 -10.526 1.00 93.06 100 ALA A N 1
ATOM 753 C CA . ALA A 1 100 ? 1.289 10.418 -11.181 1.00 93.06 100 ALA A CA 1
ATOM 754 C C . ALA A 1 100 ? 0.662 11.201 -12.353 1.00 93.06 100 ALA A C 1
ATOM 756 O O . ALA A 1 100 ? 0.057 10.592 -13.232 1.00 93.06 100 ALA A O 1
ATOM 757 N N . LEU A 1 101 ? 0.841 12.527 -12.398 1.00 94.62 101 LEU A N 1
ATOM 758 C CA . LEU A 1 101 ? 0.425 13.386 -13.513 1.00 94.62 101 LEU A CA 1
ATOM 759 C C . LEU A 1 101 ? 1.509 13.542 -14.596 1.00 94.62 101 LEU A C 1
ATOM 761 O O . LEU A 1 101 ? 1.290 14.225 -15.595 1.00 94.62 101 LEU A O 1
ATOM 765 N N . CYS A 1 102 ? 2.684 12.934 -14.417 1.00 95.56 102 CYS A N 1
ATOM 766 C CA . CYS A 1 102 ? 3.781 12.989 -15.376 1.00 95.56 102 CYS A CA 1
ATOM 767 C C . CYS A 1 102 ? 3.847 11.720 -16.235 1.00 95.56 102 CYS A C 1
ATOM 769 O O . CYS A 1 102 ? 3.620 10.606 -15.765 1.00 95.56 102 CYS A O 1
ATOM 771 N N . VAL A 1 103 ? 4.272 11.871 -17.492 1.00 96.06 103 VAL A N 1
ATOM 772 C CA . VAL A 1 103 ? 4.651 10.732 -18.339 1.00 96.06 103 VAL A CA 1
ATOM 773 C C . VAL A 1 103 ? 6.117 10.397 -18.073 1.00 96.06 103 VAL A C 1
ATOM 775 O O . VAL A 1 103 ? 7.012 11.173 -18.406 1.00 96.06 103 VAL A O 1
ATOM 778 N N . THR A 1 104 ? 6.375 9.243 -17.456 1.00 93.81 104 THR A N 1
ATOM 779 C CA . THR A 1 104 ? 7.747 8.799 -17.159 1.00 93.81 104 THR A CA 1
ATOM 780 C C . THR A 1 104 ? 8.444 8.347 -18.444 1.00 93.81 104 THR A C 1
ATOM 782 O O . THR A 1 104 ? 7.918 7.506 -19.171 1.00 93.81 104 THR A O 1
ATOM 785 N N . LYS A 1 105 ? 9.649 8.868 -18.711 1.00 94.75 105 LYS A N 1
ATOM 786 C CA . LYS A 1 105 ? 10.500 8.463 -19.840 1.00 94.75 105 LYS A CA 1
ATOM 787 C C . LYS A 1 105 ? 11.823 7.908 -19.317 1.00 94.75 105 LYS A C 1
ATOM 789 O O . LYS A 1 105 ? 12.566 8.622 -18.651 1.00 94.75 105 LYS A O 1
ATOM 794 N N . ALA A 1 106 ? 12.126 6.654 -19.644 1.00 95.12 106 ALA A N 1
ATOM 795 C CA . ALA A 1 106 ? 13.444 6.078 -19.400 1.00 95.12 106 ALA A CA 1
ATOM 796 C C . ALA A 1 106 ? 14.422 6.539 -20.491 1.00 95.12 106 ALA A C 1
ATOM 798 O O . ALA A 1 106 ? 14.100 6.485 -21.679 1.00 95.12 106 ALA A O 1
ATOM 799 N N . VAL A 1 107 ? 15.605 6.995 -20.085 1.00 90.25 107 VAL A N 1
ATOM 800 C CA . VAL A 1 107 ? 16.698 7.390 -20.981 1.00 90.25 107 VAL A CA 1
ATOM 801 C C . VAL A 1 107 ? 17.981 6.767 -20.447 1.00 90.25 107 VAL A C 1
ATOM 803 O O . VAL A 1 107 ? 18.240 6.821 -19.247 1.00 90.25 107 VAL A O 1
ATOM 806 N N . VAL A 1 108 ? 18.760 6.163 -21.337 1.00 84.50 108 VAL A N 1
ATOM 807 C CA . VAL A 1 108 ? 20.105 5.663 -21.055 1.00 84.50 108 VAL A CA 1
ATOM 808 C C . VAL A 1 108 ? 21.051 6.281 -22.072 1.00 84.50 108 VAL A C 1
ATOM 810 O O . VAL A 1 108 ? 20.738 6.322 -23.262 1.00 84.50 108 VAL A O 1
ATOM 813 N N . GLU A 1 109 ? 22.183 6.785 -21.596 1.00 75.00 109 GLU A N 1
ATOM 814 C CA . GLU A 1 109 ? 23.223 7.381 -22.427 1.00 75.00 109 GLU A CA 1
ATOM 815 C C . GLU A 1 109 ? 24.545 6.678 -22.124 1.00 75.00 109 GLU A C 1
ATOM 817 O O . GLU A 1 109 ? 24.964 6.591 -20.968 1.00 75.00 109 GLU A O 1
ATOM 822 N N . ASP A 1 110 ? 25.198 6.161 -23.164 1.00 70.19 110 ASP A N 1
ATOM 823 C CA . ASP A 1 110 ? 26.567 5.672 -23.050 1.00 70.19 110 ASP A CA 1
ATOM 824 C C . ASP A 1 110 ? 27.510 6.878 -22.960 1.00 70.19 110 ASP A C 1
ATOM 826 O O . ASP A 1 110 ? 27.612 7.684 -23.890 1.00 70.19 110 ASP A O 1
ATOM 830 N N . LEU A 1 111 ? 28.224 7.006 -21.841 1.00 67.25 111 LEU A N 1
ATOM 831 C CA . LEU A 1 111 ? 29.238 8.045 -21.693 1.00 67.25 111 LEU A CA 1
ATOM 832 C C . LEU A 1 111 ? 30.458 7.714 -22.562 1.00 67.25 111 LEU A C 1
ATOM 834 O O . LEU A 1 111 ? 30.944 6.577 -22.555 1.00 67.25 111 LEU A O 1
ATOM 838 N N . PRO A 1 112 ? 31.021 8.695 -23.284 1.00 65.00 112 PRO A N 1
ATOM 839 C CA . PRO A 1 112 ? 32.234 8.454 -24.036 1.00 65.00 112 PRO A CA 1
ATOM 840 C C . PRO A 1 112 ? 33.417 8.250 -23.076 1.00 65.00 112 PRO A C 1
ATOM 842 O O . PRO A 1 112 ? 33.583 8.977 -22.097 1.00 65.00 112 PRO A O 1
ATOM 845 N N . ALA A 1 113 ? 34.271 7.270 -23.386 1.00 60.69 113 ALA A N 1
ATOM 846 C CA . ALA A 1 113 ? 35.364 6.801 -22.522 1.00 60.69 113 ALA A CA 1
ATOM 847 C C . ALA A 1 113 ? 36.337 7.900 -22.036 1.00 60.69 113 ALA A C 1
ATOM 849 O O . ALA A 1 113 ? 36.988 7.732 -21.009 1.00 60.69 113 ALA A O 1
ATOM 850 N N . TRP A 1 114 ? 36.424 9.033 -22.740 1.00 61.34 114 TRP A N 1
ATOM 851 C CA . TRP A 1 114 ? 37.265 10.166 -22.345 1.00 61.34 114 TRP A CA 1
ATOM 852 C C . TRP A 1 114 ? 36.713 10.957 -21.145 1.00 61.34 114 TRP A C 1
ATOM 854 O O . TRP A 1 114 ? 37.488 11.617 -20.462 1.00 61.34 114 TRP A O 1
ATOM 864 N N . TYR A 1 115 ? 35.408 10.883 -20.852 1.00 60.47 115 TYR A N 1
ATOM 865 C CA . TYR A 1 115 ? 34.772 11.651 -19.771 1.00 60.47 115 TYR A CA 1
ATOM 866 C C . TYR A 1 115 ? 35.008 11.046 -18.373 1.00 60.47 115 TYR A C 1
ATOM 868 O O . TYR A 1 115 ? 34.999 11.765 -17.381 1.00 60.47 115 TYR A O 1
ATOM 876 N N . LEU A 1 116 ? 35.267 9.735 -18.274 1.00 58.28 116 LEU A N 1
ATOM 877 C CA . LEU A 1 116 ? 35.428 9.034 -16.990 1.00 58.28 116 LEU A CA 1
ATOM 878 C C . LEU A 1 116 ? 36.885 8.879 -16.524 1.00 58.28 116 LEU A C 1
ATOM 880 O O . LEU A 1 116 ? 37.105 8.325 -15.454 1.00 58.28 116 LEU A O 1
ATOM 884 N N . ASN A 1 117 ? 37.882 9.328 -17.299 1.00 55.53 117 ASN A N 1
ATOM 885 C CA . ASN A 1 117 ? 39.319 9.128 -17.024 1.00 55.53 117 ASN A CA 1
ATOM 886 C C . ASN A 1 117 ? 39.682 7.679 -16.608 1.00 55.53 117 ASN A C 1
ATOM 888 O O . ASN A 1 117 ? 40.659 7.430 -15.902 1.00 55.53 117 ASN A O 1
ATOM 892 N N . MET A 1 118 ? 38.862 6.713 -17.032 1.00 54.31 118 MET A N 1
ATOM 893 C CA . MET A 1 118 ? 39.007 5.295 -16.749 1.00 54.31 118 MET A CA 1
ATOM 894 C C . MET A 1 118 ? 39.341 4.593 -18.060 1.00 54.31 118 MET A C 1
ATOM 896 O O . MET A 1 118 ? 38.530 4.545 -18.985 1.00 54.31 118 MET A O 1
ATOM 900 N N . ASN A 1 119 ? 40.538 4.013 -18.129 1.00 50.91 119 ASN A N 1
ATOM 901 C CA . ASN A 1 119 ? 40.983 3.151 -19.222 1.00 50.91 119 ASN A CA 1
ATOM 902 C C . ASN A 1 119 ? 40.317 1.761 -19.131 1.00 50.91 119 ASN A C 1
ATOM 904 O O . ASN A 1 119 ? 40.990 0.729 -19.120 1.00 50.91 119 ASN A O 1
ATOM 908 N N . THR A 1 120 ? 38.994 1.713 -18.963 1.00 49.53 120 THR A N 1
ATOM 909 C CA . THR A 1 120 ? 38.285 0.447 -18.784 1.00 49.53 120 THR A CA 1
ATOM 910 C C . THR A 1 120 ? 38.131 -0.207 -20.153 1.00 49.53 120 THR A C 1
ATOM 912 O O . THR A 1 120 ? 37.353 0.240 -20.990 1.00 49.53 120 THR A O 1
ATOM 915 N N . PHE A 1 121 ? 38.852 -1.307 -20.368 1.00 52.44 121 PHE A N 1
ATOM 916 C CA . PHE A 1 121 ? 38.811 -2.196 -21.540 1.00 52.44 121 PHE A CA 1
ATOM 917 C C . PHE A 1 121 ? 37.415 -2.782 -21.874 1.00 52.44 121 PHE A C 1
ATOM 919 O O . PHE A 1 121 ? 37.281 -3.577 -22.800 1.00 52.44 121 PHE A O 1
ATOM 926 N N . ILE A 1 122 ? 36.365 -2.385 -21.151 1.00 53.44 122 ILE A N 1
ATOM 927 C CA . ILE A 1 122 ? 34.972 -2.787 -21.346 1.00 53.44 122 ILE A CA 1
ATOM 928 C C . ILE A 1 122 ? 34.252 -1.623 -22.036 1.00 53.44 122 ILE A C 1
ATOM 930 O O . ILE A 1 122 ? 33.614 -0.787 -21.401 1.00 53.44 122 ILE A O 1
ATOM 934 N N . ARG A 1 123 ? 34.383 -1.542 -23.362 1.00 53.25 123 ARG A N 1
ATOM 935 C CA . ARG A 1 123 ? 33.503 -0.697 -24.178 1.00 53.25 123 ARG A CA 1
ATOM 936 C C . ARG A 1 123 ? 32.132 -1.374 -24.241 1.00 53.25 123 ARG A C 1
ATOM 938 O O . ARG A 1 123 ? 32.026 -2.450 -24.817 1.00 53.25 123 ARG A O 1
ATOM 945 N N . THR A 1 124 ? 31.087 -0.722 -23.728 1.00 57.25 124 THR A N 1
ATOM 946 C CA . THR A 1 124 ? 29.672 -1.124 -23.908 1.00 57.25 124 THR A CA 1
ATOM 947 C C . THR A 1 124 ? 29.167 -0.911 -25.337 1.00 57.25 124 THR A C 1
ATOM 949 O O . THR A 1 124 ? 28.013 -1.198 -25.640 1.00 57.25 124 THR A O 1
ATOM 952 N N . SER A 1 125 ? 30.036 -0.433 -26.235 1.00 63.31 125 SER A N 1
ATOM 953 C CA . SER A 1 125 ? 29.720 -0.222 -27.641 1.00 63.31 125 SER A CA 1
ATOM 954 C C . SER A 1 125 ? 29.246 -1.533 -28.261 1.00 63.31 125 SER A C 1
ATOM 956 O O . SER A 1 125 ? 29.996 -2.510 -28.329 1.00 63.31 125 SER A O 1
ATOM 958 N N . ILE A 1 126 ? 27.982 -1.538 -28.684 1.00 70.38 126 ILE A N 1
ATOM 959 C CA . ILE A 1 126 ? 27.333 -2.687 -29.307 1.00 70.38 126 ILE A CA 1
ATOM 960 C C . ILE A 1 126 ? 28.229 -3.181 -30.457 1.00 70.38 126 ILE A C 1
ATOM 962 O O . ILE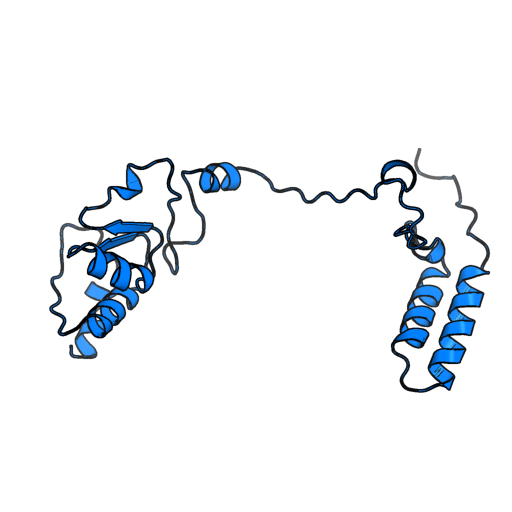 A 1 126 ? 28.537 -2.394 -31.360 1.00 70.38 126 ILE A O 1
ATOM 966 N N . PRO A 1 127 ? 28.677 -4.454 -30.440 1.00 76.88 127 PRO A N 1
ATOM 967 C CA . PRO A 1 127 ? 29.542 -4.999 -31.473 1.00 76.88 127 PRO A CA 1
ATOM 968 C C . PRO A 1 127 ? 28.999 -4.702 -32.877 1.00 76.88 127 PRO A C 1
ATOM 970 O O . PRO A 1 127 ? 27.797 -4.859 -33.102 1.00 76.88 127 PRO A O 1
ATOM 973 N N . PRO A 1 128 ? 29.852 -4.324 -33.849 1.00 77.25 128 PRO A N 1
ATOM 974 C CA . PRO A 1 128 ? 29.400 -3.899 -35.172 1.00 77.25 128 PRO A CA 1
ATOM 975 C C . PRO A 1 128 ? 28.399 -4.837 -35.871 1.00 77.25 128 PRO A C 1
ATOM 977 O O . PRO A 1 128 ? 27.500 -4.309 -36.520 1.00 77.25 128 PRO A O 1
ATOM 980 N N . PRO A 1 129 ? 28.480 -6.183 -35.743 1.00 79.44 129 PRO A N 1
ATOM 981 C CA . PRO A 1 129 ? 27.495 -7.073 -36.356 1.00 79.44 129 PRO A CA 1
ATOM 982 C C . PRO A 1 129 ? 26.069 -6.913 -35.811 1.00 79.44 129 PRO A C 1
ATOM 984 O O . PRO A 1 129 ? 25.119 -7.122 -36.563 1.00 79.44 129 PRO A O 1
ATOM 987 N N . ILE A 1 130 ? 25.919 -6.550 -34.533 1.00 81.00 130 ILE A N 1
ATOM 988 C CA . ILE A 1 130 ? 24.630 -6.421 -33.829 1.00 81.00 130 ILE A CA 1
ATOM 989 C C . ILE A 1 130 ? 24.229 -4.966 -33.559 1.00 81.00 130 ILE A C 1
ATOM 991 O O . ILE A 1 130 ? 23.187 -4.714 -32.956 1.00 81.00 130 ILE A O 1
ATOM 995 N N . CYS A 1 131 ? 25.029 -4.004 -34.017 1.00 80.69 131 CYS A N 1
ATOM 996 C CA . CYS A 1 131 ? 24.665 -2.594 -33.992 1.00 80.69 131 CYS A CA 1
ATOM 997 C C . CYS A 1 131 ? 23.587 -2.332 -35.052 1.00 80.69 131 CYS A C 1
ATOM 999 O O . CYS A 1 131 ? 23.675 -2.846 -36.165 1.00 80.69 131 CYS A O 1
ATOM 1001 N N . TYR A 1 132 ? 22.551 -1.566 -34.707 1.00 77.06 132 TYR A N 1
ATOM 1002 C CA . TYR A 1 132 ? 21.461 -1.279 -35.635 1.00 77.06 132 TYR A CA 1
ATOM 1003 C C . TYR A 1 132 ? 21.893 -0.229 -36.679 1.00 77.06 132 TYR A C 1
ATOM 1005 O O . TYR A 1 132 ? 22.499 0.774 -36.296 1.00 77.06 132 TYR A O 1
ATOM 1013 N N . PRO A 1 133 ? 21.557 -0.392 -37.974 1.00 81.56 133 PRO A N 1
ATOM 1014 C CA . PRO A 1 133 ? 20.795 -1.494 -38.570 1.00 81.56 133 PRO A CA 1
ATOM 1015 C C . PRO A 1 133 ? 21.592 -2.805 -38.637 1.00 81.56 133 PRO A C 1
ATOM 1017 O O . PRO A 1 133 ? 22.764 -2.807 -39.003 1.00 81.56 133 PRO A O 1
ATOM 1020 N N . LEU A 1 134 ? 20.927 -3.918 -38.300 1.00 79.25 134 LEU A N 1
ATOM 1021 C CA . LEU A 1 134 ? 21.557 -5.236 -38.166 1.00 79.25 134 LEU A CA 1
ATOM 1022 C C . LEU A 1 134 ? 22.244 -5.688 -39.463 1.00 79.25 134 LEU A C 1
ATOM 1024 O O . LEU A 1 134 ? 21.702 -5.538 -40.559 1.00 79.25 134 LEU A O 1
ATOM 1028 N N . SER A 1 135 ? 23.424 -6.292 -39.319 1.00 80.69 135 SER A N 1
ATOM 1029 C CA . SER A 1 135 ? 24.149 -6.909 -40.434 1.00 80.69 135 SER A CA 1
ATOM 1030 C C . SER A 1 135 ? 23.591 -8.292 -40.792 1.00 80.69 135 SER A C 1
ATOM 1032 O O . SER A 1 135 ? 22.992 -8.967 -39.956 1.00 80.69 135 SER A O 1
ATOM 1034 N N . ASP A 1 136 ? 23.861 -8.771 -42.009 1.00 83.06 136 ASP A N 1
ATOM 1035 C CA . ASP A 1 136 ? 23.465 -10.126 -42.426 1.00 83.06 136 ASP A CA 1
ATOM 1036 C C . ASP A 1 136 ? 24.179 -11.220 -41.591 1.00 83.06 136 ASP A C 1
ATOM 1038 O O . ASP A 1 136 ? 23.680 -12.337 -41.459 1.00 83.06 136 ASP A O 1
ATOM 1042 N N . SER A 1 137 ? 25.318 -10.893 -40.956 1.00 85.62 137 SER A N 1
ATOM 1043 C CA . SER A 1 137 ? 26.043 -11.782 -40.037 1.00 85.62 137 SER A CA 1
ATOM 1044 C C . SER A 1 137 ? 25.617 -11.649 -38.567 1.00 85.62 137 SER A C 1
ATOM 1046 O O . SER A 1 137 ? 26.119 -12.400 -37.727 1.00 85.62 137 SER A O 1
ATOM 1048 N N . ALA A 1 138 ? 24.663 -10.766 -38.236 1.00 86.12 138 ALA A N 1
ATOM 1049 C CA . ALA A 1 138 ? 24.191 -10.529 -36.866 1.00 86.12 138 ALA A CA 1
ATOM 1050 C C . ALA A 1 138 ? 23.686 -11.814 -36.196 1.00 86.12 138 ALA A C 1
ATOM 1052 O O . ALA A 1 138 ? 24.037 -12.112 -35.054 1.00 86.12 138 ALA A O 1
ATOM 1053 N N . PHE A 1 139 ? 22.894 -12.607 -36.923 1.00 87.31 139 PHE A N 1
ATOM 1054 C CA . PHE A 1 139 ? 22.356 -13.866 -36.410 1.00 87.31 139 PHE A CA 1
ATOM 1055 C C . PHE A 1 139 ? 23.465 -14.884 -36.125 1.00 87.31 139 PHE A C 1
ATOM 1057 O O . PHE A 1 139 ? 23.477 -15.502 -35.063 1.00 87.31 139 PHE A O 1
ATOM 1064 N N . SER A 1 140 ? 24.433 -15.020 -37.037 1.00 87.00 140 SER A N 1
ATOM 1065 C CA . SER A 1 140 ? 25.594 -15.898 -36.850 1.00 87.00 140 SER A CA 1
ATOM 1066 C C . SER A 1 140 ? 26.456 -15.451 -35.667 1.00 87.00 140 SER A C 1
ATOM 1068 O O . SER A 1 140 ? 26.902 -16.294 -34.894 1.00 87.00 140 SER A O 1
ATOM 1070 N N . PHE A 1 141 ? 26.616 -14.139 -35.467 1.00 88.69 141 PHE A N 1
ATOM 1071 C CA . PHE A 1 141 ? 27.328 -13.567 -34.325 1.00 88.69 141 PHE A CA 1
ATOM 1072 C C . PHE A 1 141 ? 26.641 -13.894 -32.990 1.00 88.69 141 PHE A C 1
ATOM 1074 O O . PHE A 1 141 ? 27.285 -14.399 -32.069 1.00 88.69 141 PHE A O 1
ATOM 1081 N N . VAL A 1 142 ? 25.326 -13.672 -32.884 1.00 89.12 142 VAL A N 1
ATOM 1082 C CA . VAL A 1 142 ? 24.551 -14.000 -31.672 1.00 89.12 142 VAL A CA 1
ATOM 1083 C C . VAL A 1 142 ? 24.546 -15.507 -31.422 1.00 89.12 142 VAL A C 1
ATOM 1085 O O . VAL A 1 142 ? 24.806 -15.945 -30.304 1.00 89.12 142 VAL A O 1
ATOM 1088 N N . ARG A 1 143 ? 24.322 -16.321 -32.460 1.00 88.81 143 ARG A N 1
ATOM 1089 C CA . ARG A 1 143 ? 24.334 -17.786 -32.358 1.00 88.81 143 ARG A CA 1
ATOM 1090 C C . ARG A 1 143 ? 25.699 -18.317 -31.919 1.00 88.81 143 ARG A C 1
ATOM 1092 O O . ARG A 1 143 ? 25.751 -19.176 -31.044 1.00 88.81 143 ARG A O 1
ATOM 1099 N N . GLY A 1 144 ? 26.785 -17.805 -32.498 1.00 88.44 144 GLY A N 1
ATOM 1100 C CA . GLY A 1 144 ? 28.155 -18.150 -32.114 1.00 88.44 144 GLY A CA 1
ATOM 1101 C C . GLY A 1 144 ? 28.451 -17.775 -30.662 1.00 88.44 144 GLY A C 1
ATOM 1102 O O . GLY A 1 144 ? 28.988 -18.588 -29.914 1.00 88.44 144 GLY A O 1
ATOM 1103 N N . THR A 1 145 ? 27.991 -16.598 -30.226 1.00 88.75 145 THR A N 1
ATOM 1104 C CA . THR A 1 145 ? 28.112 -16.128 -28.834 1.00 88.75 145 THR A CA 1
ATOM 1105 C C . THR A 1 145 ? 27.350 -17.036 -27.862 1.00 88.75 145 THR A C 1
ATOM 1107 O O . THR A 1 145 ? 27.904 -17.480 -26.858 1.00 88.75 145 THR A O 1
ATOM 1110 N N . LEU A 1 146 ? 26.098 -17.381 -28.177 1.00 89.62 146 LEU A N 1
ATOM 1111 C CA . LEU A 1 146 ? 25.291 -18.296 -27.365 1.00 89.62 146 LEU A CA 1
ATOM 1112 C C . LEU A 1 146 ? 25.914 -19.695 -27.287 1.00 89.62 146 LEU A C 1
ATOM 1114 O O . LEU A 1 146 ? 25.961 -20.277 -26.208 1.00 89.62 146 LEU A O 1
ATOM 1118 N N . ARG A 1 147 ? 26.443 -20.226 -28.395 1.00 90.31 147 ARG A N 1
ATOM 1119 C CA . ARG A 1 147 ? 27.150 -21.520 -28.416 1.00 90.31 147 ARG A CA 1
ATOM 1120 C C . ARG A 1 147 ? 28.441 -21.496 -27.605 1.00 90.31 147 ARG A C 1
ATOM 1122 O O . ARG A 1 147 ? 28.726 -22.455 -26.894 1.00 90.31 147 ARG A O 1
ATOM 1129 N N . LEU A 1 148 ? 29.192 -20.400 -27.674 1.00 91.31 148 LEU A N 1
ATOM 1130 C CA . LEU A 1 148 ? 30.425 -20.223 -26.915 1.00 91.31 148 LEU A CA 1
ATOM 1131 C C . LEU A 1 148 ? 30.176 -20.245 -25.399 1.00 91.31 148 LEU A C 1
ATOM 1133 O O . LEU A 1 148 ? 30.867 -20.966 -24.680 1.00 91.31 148 LEU A O 1
ATOM 1137 N N . PHE A 1 149 ? 29.184 -19.492 -24.912 1.00 91.25 149 PHE A N 1
ATOM 1138 C CA . PHE A 1 149 ? 28.926 -19.366 -23.471 1.00 91.25 149 PHE A CA 1
ATOM 1139 C C . PHE A 1 149 ? 28.001 -20.451 -22.902 1.00 91.25 149 PHE A C 1
ATOM 1141 O O . PHE A 1 149 ? 28.189 -20.876 -21.763 1.00 91.25 149 PHE A O 1
ATOM 1148 N N . HIS A 1 150 ? 27.029 -20.927 -23.683 1.00 91.06 150 HIS A N 1
ATOM 1149 C CA . HIS A 1 150 ? 25.976 -21.840 -23.223 1.00 91.06 150 HIS A CA 1
ATOM 1150 C C . HIS A 1 150 ? 25.944 -23.190 -23.959 1.00 91.06 150 HIS A C 1
ATOM 1152 O O . HIS A 1 150 ? 25.017 -23.970 -23.757 1.00 91.06 150 HIS A O 1
ATOM 1158 N N . GLY A 1 151 ? 26.943 -23.508 -24.791 1.00 88.44 151 GLY A N 1
ATOM 1159 C CA . GLY A 1 151 ? 27.059 -24.824 -25.428 1.00 88.44 151 GLY A CA 1
ATOM 1160 C C . GLY A 1 151 ? 27.273 -25.954 -24.413 1.00 88.44 151 GLY A C 1
ATOM 1161 O O . GLY A 1 151 ? 28.083 -25.817 -23.485 1.00 88.44 151 GLY A O 1
ATOM 1162 N N . TYR A 1 152 ? 26.560 -27.069 -24.611 1.00 87.06 152 TYR A N 1
ATOM 1163 C CA . TYR A 1 152 ? 26.590 -28.255 -23.744 1.00 87.06 152 TYR A CA 1
ATOM 1164 C C . TYR A 1 152 ? 27.902 -29.047 -23.858 1.00 87.06 152 TYR A C 1
ATOM 1166 O O . TYR A 1 152 ? 28.354 -29.614 -22.864 1.00 87.06 152 TYR A O 1
ATOM 1174 N N . SER A 1 153 ? 28.539 -29.046 -25.035 1.00 90.69 153 SER A N 1
ATOM 1175 C CA . SER A 1 153 ? 29.778 -29.790 -25.301 1.00 90.69 153 SER A CA 1
ATOM 1176 C C . SER A 1 153 ? 30.955 -28.862 -25.604 1.00 90.69 153 SER A C 1
ATOM 1178 O O . SER A 1 153 ? 30.784 -27.774 -26.153 1.00 90.69 153 SER A O 1
ATOM 1180 N N . TRP A 1 154 ? 32.185 -29.314 -25.339 1.00 89.38 154 TRP A N 1
ATOM 1181 C CA . TRP A 1 154 ? 33.393 -28.561 -25.709 1.00 89.38 154 TRP A CA 1
ATOM 1182 C C . TRP A 1 154 ? 33.496 -28.312 -27.220 1.00 89.38 154 TRP A C 1
ATOM 1184 O O . TRP A 1 154 ? 33.853 -27.210 -27.631 1.00 89.38 154 TRP A O 1
ATOM 1194 N N . ALA A 1 155 ? 33.103 -29.282 -28.049 1.00 88.69 155 ALA A N 1
ATOM 1195 C CA . ALA A 1 155 ? 33.037 -29.114 -29.502 1.00 88.69 155 ALA A CA 1
ATOM 1196 C C . ALA A 1 155 ? 32.048 -28.007 -29.926 1.00 88.69 155 ALA A C 1
ATOM 1198 O O . ALA A 1 155 ? 32.355 -27.206 -30.810 1.00 88.69 155 ALA A O 1
ATOM 1199 N N . ASP A 1 156 ? 30.899 -27.895 -29.251 1.00 86.50 156 ASP A N 1
ATOM 1200 C CA . ASP A 1 156 ? 29.902 -26.846 -29.517 1.00 86.50 156 ASP A CA 1
ATOM 1201 C C . ASP A 1 156 ? 30.442 -25.452 -29.179 1.00 86.50 156 ASP A C 1
ATOM 1203 O O . ASP A 1 156 ? 30.169 -24.472 -29.872 1.00 86.50 156 ASP A O 1
ATOM 1207 N N . ARG A 1 157 ? 31.268 -25.355 -28.134 1.00 89.25 157 ARG A N 1
ATOM 1208 C CA . ARG A 1 157 ? 31.911 -24.092 -27.758 1.00 89.25 157 ARG A CA 1
ATOM 1209 C C . ARG A 1 157 ? 32.977 -23.683 -28.770 1.00 89.25 157 ARG A C 1
ATOM 1211 O O . ARG A 1 157 ? 32.994 -22.528 -29.181 1.00 89.25 157 ARG A O 1
ATOM 1218 N N . PHE A 1 158 ? 33.813 -24.618 -29.235 1.00 91.12 158 PHE A N 1
ATOM 1219 C CA . PHE A 1 158 ? 34.814 -24.344 -30.278 1.00 91.12 158 PHE A CA 1
ATOM 1220 C C . PHE A 1 158 ? 34.180 -23.971 -31.623 1.00 91.12 158 PHE A C 1
ATOM 1222 O O . PHE A 1 158 ? 34.642 -23.040 -32.284 1.00 91.12 158 PHE A O 1
ATOM 1229 N N . THR A 1 159 ? 33.090 -24.636 -32.011 1.00 87.88 159 THR A N 1
ATOM 1230 C CA . THR A 1 159 ? 32.317 -24.235 -33.198 1.00 87.88 159 THR A CA 1
ATOM 1231 C C . THR A 1 159 ? 31.686 -22.854 -33.012 1.00 87.88 159 THR A C 1
ATOM 1233 O O . THR A 1 159 ? 31.705 -22.057 -33.944 1.00 87.88 159 THR A O 1
ATOM 1236 N N . GLY A 1 160 ? 31.237 -22.510 -31.799 1.00 87.56 160 GLY A N 1
ATOM 1237 C CA . GLY A 1 160 ? 30.812 -21.154 -31.437 1.00 87.56 160 GLY A CA 1
ATOM 1238 C C . GLY A 1 160 ? 31.892 -20.087 -31.658 1.00 87.56 160 GLY A C 1
ATOM 1239 O O . GLY A 1 160 ? 31.591 -19.025 -32.200 1.00 87.56 160 GLY A O 1
ATOM 1240 N N . ILE A 1 161 ? 33.157 -20.379 -31.321 1.00 88.38 161 ILE A N 1
ATOM 1241 C CA . ILE A 1 161 ? 34.300 -19.483 -31.597 1.00 88.38 161 ILE A CA 1
ATOM 1242 C C . ILE A 1 161 ? 34.479 -19.284 -33.106 1.00 88.38 161 ILE A C 1
ATOM 1244 O O . ILE A 1 161 ? 34.646 -18.155 -33.564 1.00 88.38 161 ILE A O 1
ATOM 1248 N N . SER A 1 162 ? 34.420 -20.366 -33.887 1.00 86.50 162 SER A N 1
ATOM 1249 C CA . SER A 1 162 ? 34.559 -20.307 -35.348 1.00 86.50 162 SER A CA 1
ATOM 1250 C C . SER A 1 162 ? 33.426 -19.505 -36.010 1.00 86.50 162 SER A C 1
ATOM 1252 O O . SER A 1 162 ? 33.684 -18.626 -36.839 1.00 86.50 162 SER A O 1
ATOM 1254 N N . ASP A 1 163 ? 32.181 -19.727 -35.580 1.00 84.62 163 ASP A N 1
ATOM 1255 C CA . ASP A 1 163 ? 31.000 -18.966 -36.009 1.00 84.62 163 ASP A CA 1
ATOM 1256 C C . ASP A 1 163 ? 31.150 -17.466 -35.684 1.00 84.62 163 ASP A C 1
ATOM 1258 O O . ASP A 1 163 ? 30.807 -16.606 -36.494 1.00 84.62 163 ASP A O 1
ATOM 1262 N N . LEU A 1 164 ? 31.707 -17.129 -34.519 1.00 86.50 164 LEU A N 1
ATOM 1263 C CA . LEU A 1 164 ? 31.902 -15.744 -34.091 1.00 86.50 164 LEU A CA 1
ATOM 1264 C C . LEU A 1 164 ? 33.008 -15.043 -34.899 1.00 86.50 164 LEU A C 1
ATOM 1266 O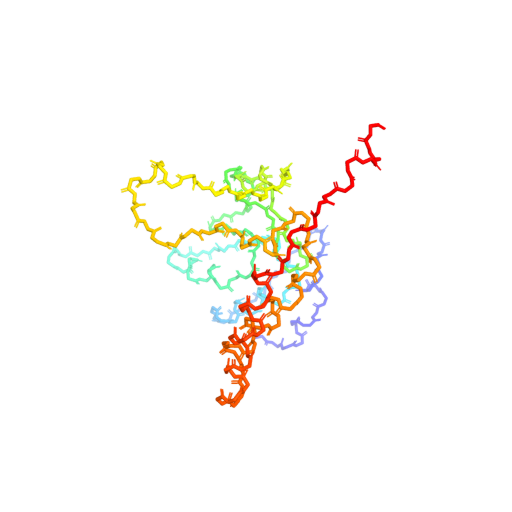 O . LEU A 1 164 ? 32.818 -13.912 -35.349 1.00 86.50 164 LEU A O 1
ATOM 1270 N N . LEU A 1 165 ? 34.131 -15.725 -35.151 1.00 85.31 165 LEU A N 1
ATOM 1271 C CA . LEU A 1 165 ? 35.225 -15.205 -35.981 1.00 85.31 165 LEU A CA 1
ATOM 1272 C C . LEU A 1 165 ? 34.778 -14.967 -37.429 1.00 85.31 165 LEU A C 1
ATOM 1274 O O . LEU A 1 165 ? 35.070 -13.916 -37.999 1.00 85.31 165 LEU A O 1
ATOM 1278 N N . SER A 1 166 ? 34.025 -15.904 -38.009 1.00 83.19 166 SER A N 1
ATOM 1279 C CA . SER A 1 166 ? 33.479 -15.756 -39.365 1.00 83.19 166 SER A CA 1
ATOM 1280 C C . SER A 1 166 ? 32.444 -14.628 -39.462 1.00 83.19 166 SER A C 1
ATOM 1282 O O . SER A 1 166 ? 32.442 -13.870 -40.436 1.00 83.19 166 SER A O 1
ATOM 1284 N N . ALA A 1 167 ? 31.612 -14.443 -38.433 1.00 83.12 167 ALA A N 1
ATOM 1285 C CA . ALA A 1 167 ? 30.633 -13.362 -38.388 1.00 83.12 167 ALA A CA 1
ATOM 1286 C C . ALA A 1 167 ? 31.278 -11.968 -38.273 1.00 83.12 167 ALA A C 1
ATOM 1288 O O . ALA A 1 167 ? 30.764 -11.015 -38.862 1.00 83.12 167 ALA A O 1
ATOM 1289 N N . ILE A 1 168 ? 32.410 -11.853 -37.564 1.00 82.00 168 ILE A N 1
ATOM 1290 C CA . ILE A 1 168 ? 33.214 -10.619 -37.480 1.00 82.00 168 ILE A CA 1
ATOM 1291 C C . ILE A 1 168 ? 33.962 -10.346 -38.794 1.00 82.00 168 ILE A C 1
ATOM 1293 O O . ILE A 1 168 ? 34.052 -9.194 -39.213 1.00 82.00 168 ILE A O 1
ATOM 1297 N N . ALA A 1 169 ? 34.488 -11.388 -39.447 1.00 80.56 169 ALA A N 1
ATOM 1298 C CA . ALA A 1 169 ? 35.235 -11.273 -40.702 1.00 80.56 169 ALA A CA 1
ATOM 1299 C C . ALA A 1 169 ? 34.346 -11.036 -41.940 1.00 80.56 169 ALA A C 1
ATOM 1301 O O . ALA A 1 169 ? 34.854 -10.703 -43.011 1.00 80.56 169 ALA A O 1
ATOM 1302 N N . SER A 1 170 ? 33.028 -11.209 -41.810 1.00 76.19 170 SER A N 1
ATOM 1303 C CA . SER A 1 170 ? 32.078 -11.015 -42.906 1.00 76.19 170 SER A CA 1
ATOM 1304 C C . SER A 1 170 ? 32.071 -9.554 -43.391 1.00 76.19 170 SER A C 1
ATOM 1306 O O . SER A 1 170 ? 32.049 -8.631 -42.570 1.00 76.19 170 SER A O 1
ATOM 1308 N N . PRO A 1 171 ? 32.078 -9.307 -44.715 1.00 66.06 171 PRO A N 1
ATOM 1309 C CA . PRO A 1 171 ? 32.136 -7.955 -45.255 1.00 66.06 171 PRO A CA 1
ATOM 1310 C C . PRO A 1 171 ? 30.904 -7.143 -44.841 1.00 66.06 171 PRO A C 1
ATOM 1312 O O . PRO A 1 171 ? 29.765 -7.593 -44.970 1.00 66.06 171 PRO A O 1
ATOM 1315 N N . LYS A 1 172 ? 31.13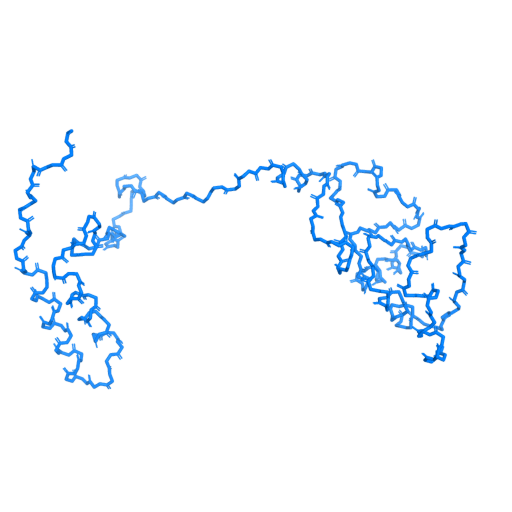2 -5.911 -44.367 1.00 60.06 172 LYS A N 1
ATOM 1316 C CA . LYS A 1 172 ? 30.054 -4.960 -44.076 1.00 60.06 172 LYS A CA 1
ATOM 1317 C C . LYS A 1 172 ? 29.270 -4.686 -45.358 1.00 60.06 172 LYS A C 1
ATOM 1319 O O . LYS A 1 172 ? 29.850 -4.307 -46.377 1.00 60.06 172 LYS A O 1
ATOM 1324 N N . ARG A 1 173 ? 27.946 -4.830 -45.302 1.00 57.19 173 ARG A N 1
ATOM 1325 C CA . ARG A 1 173 ? 27.049 -4.431 -46.388 1.00 57.19 173 ARG A CA 1
ATOM 1326 C C . ARG A 1 173 ? 27.294 -2.951 -46.714 1.00 57.19 173 ARG A C 1
ATOM 1328 O O . ARG A 1 173 ? 27.105 -2.098 -45.850 1.00 57.19 173 ARG A O 1
ATOM 1335 N N . LYS A 1 174 ? 27.706 -2.637 -47.952 1.00 50.34 174 LYS A N 1
ATOM 1336 C CA . LYS A 1 174 ? 27.601 -1.270 -48.492 1.00 50.34 174 LYS A CA 1
ATOM 1337 C C . LYS A 1 174 ? 26.113 -0.931 -48.488 1.00 50.34 174 LYS A C 1
ATOM 1339 O O . LYS A 1 174 ? 25.349 -1.550 -49.230 1.00 50.34 174 LYS A O 1
ATOM 1344 N N . GLN A 1 175 ? 25.684 -0.034 -47.607 1.00 50.00 175 GLN A N 1
ATOM 1345 C CA . GLN A 1 175 ? 24.305 0.436 -47.614 1.00 50.00 175 GLN A CA 1
ATOM 1346 C C . GLN A 1 175 ? 24.006 1.033 -48.988 1.00 50.00 175 GLN A C 1
ATOM 1348 O O . GLN A 1 175 ? 24.737 1.880 -49.493 1.00 50.00 175 GLN A O 1
ATOM 1353 N N . ALA A 1 176 ? 22.932 0.549 -49.602 1.00 47.47 176 ALA A N 1
ATOM 1354 C CA . ALA A 1 176 ? 22.320 1.206 -50.735 1.00 47.47 176 ALA A CA 1
ATOM 1355 C C . ALA A 1 176 ? 21.782 2.560 -50.244 1.00 47.47 176 ALA A C 1
ATOM 1357 O O . ALA A 1 176 ? 20.678 2.637 -49.715 1.00 47.47 176 ALA A O 1
ATOM 1358 N N . GLU A 1 177 ? 22.573 3.621 -50.407 1.00 43.84 177 GLU A N 1
ATOM 1359 C CA . GLU A 1 177 ? 22.226 5.034 -50.168 1.00 43.84 177 GLU A CA 1
ATOM 1360 C C . GLU A 1 177 ? 21.149 5.571 -51.138 1.00 43.84 177 GLU A C 1
ATOM 1362 O O . GLU A 1 177 ? 21.191 6.712 -51.588 1.00 43.84 177 GLU A O 1
ATOM 1367 N N . LYS A 1 178 ? 20.143 4.774 -51.501 1.00 44.81 178 LYS A N 1
ATOM 1368 C CA . LYS A 1 178 ? 19.022 5.240 -52.326 1.00 44.81 178 LYS A CA 1
ATOM 1369 C C . LYS A 1 178 ? 17.705 4.673 -51.824 1.00 44.81 178 LYS A C 1
ATOM 1371 O O . LYS A 1 178 ? 17.281 3.618 -52.287 1.00 44.81 178 LYS A O 1
ATOM 1376 N N . LYS A 1 179 ? 17.073 5.417 -50.911 1.00 40.53 179 LYS A N 1
ATOM 1377 C CA . LYS A 1 179 ? 15.628 5.742 -50.850 1.00 40.53 179 LYS A CA 1
ATOM 1378 C C . LYS A 1 179 ? 15.208 6.047 -49.408 1.00 40.53 179 LYS A C 1
ATOM 1380 O O . LYS A 1 179 ? 14.586 5.215 -48.761 1.00 40.53 179 LYS A O 1
ATOM 1385 N N . LEU A 1 180 ? 15.554 7.242 -48.934 1.00 40.56 180 LEU A N 1
ATOM 1386 C CA . LEU A 1 180 ? 14.679 8.062 -48.088 1.00 40.56 180 LEU A CA 1
ATOM 1387 C C . LEU A 1 180 ? 15.242 9.496 -48.057 1.00 40.56 180 LEU A C 1
ATOM 1389 O O . LEU A 1 180 ? 15.797 9.952 -47.063 1.00 40.56 180 LEU A O 1
ATOM 1393 N N . GLN A 1 181 ? 15.192 10.150 -49.218 1.00 36.22 181 GLN A N 1
ATOM 1394 C CA . GLN A 1 181 ? 14.990 11.596 -49.290 1.00 36.22 181 GLN A CA 1
ATOM 1395 C C . GLN A 1 181 ? 13.512 11.803 -49.596 1.00 36.22 181 GLN A C 1
ATOM 1397 O O . GLN A 1 181 ? 12.987 10.976 -50.384 1.00 36.22 181 GLN A O 1
#